Protein AF-A0A439T1F7-F1 (afdb_monomer_lite)

Sequence (29 aa):
MTDEPLLRVSALSKFYGSRVGCENVTFDL

Foldseek 3Di:
DDPAFPDWDFQDWDDDDPDTPDGGDTDGD

pLDDT: mean 94.67, std 7.45, range [60.62, 98.44]

Radius of gyration: 12.53 Å; chains: 1; bounding box: 25×11×37 Å

Secondary structure (DSSP, 8-state):
--SS-S-EEEEEEEEETTEEEEEEEEEE-

Structure (mmCIF, N/CA/C/O back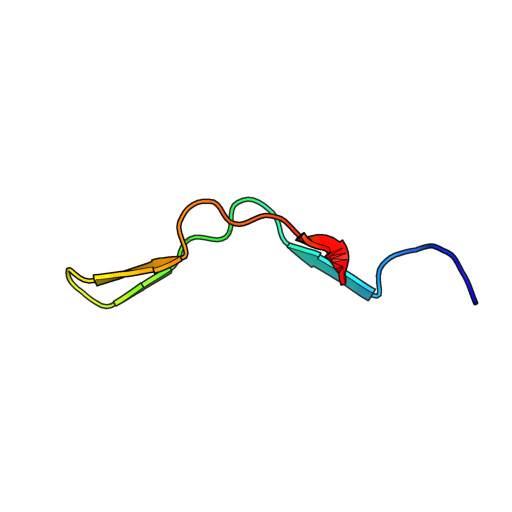bone):
data_AF-A0A439T1F7-F1
#
_entry.id   AF-A0A439T1F7-F1
#
loop_
_atom_site.group_PDB
_atom_site.id
_atom_site.type_symbol
_atom_site.label_atom_id
_atom_site.label_alt_id
_atom_site.label_comp_id
_atom_site.label_asym_id
_atom_site.label_entity_id
_atom_site.label_seq_id
_atom_site.pdbx_PDB_ins_code
_atom_site.Cartn_x
_atom_site.Cartn_y
_atom_site.Cartn_z
_atom_site.occupancy
_atom_site.B_iso_or_equiv
_atom_site.auth_seq_id
_atom_site.auth_comp_id
_atom_site.auth_asym_id
_atom_site.auth_atom_id
_atom_site.pdbx_PDB_model_num
ATOM 1 N N . MET A 1 1 ? -12.822 -2.677 27.521 1.00 60.62 1 MET A N 1
ATOM 2 C CA . MET A 1 1 ? -11.965 -2.505 26.331 1.00 60.62 1 MET A CA 1
ATOM 3 C C . MET A 1 1 ? -12.672 -1.492 25.454 1.00 60.62 1 MET A C 1
ATOM 5 O O . MET A 1 1 ? -13.881 -1.613 25.319 1.00 60.62 1 MET A O 1
ATOM 9 N N . THR A 1 2 ? -11.993 -0.440 25.007 1.00 81.88 2 THR A N 1
ATOM 10 C CA . THR A 1 2 ? -12.570 0.550 24.084 1.00 81.88 2 THR A CA 1
ATOM 11 C C . THR A 1 2 ? -12.672 -0.068 22.692 1.00 81.88 2 THR A C 1
ATOM 13 O O . THR A 1 2 ? -11.751 -0.771 22.294 1.00 81.88 2 THR A O 1
ATOM 16 N N . A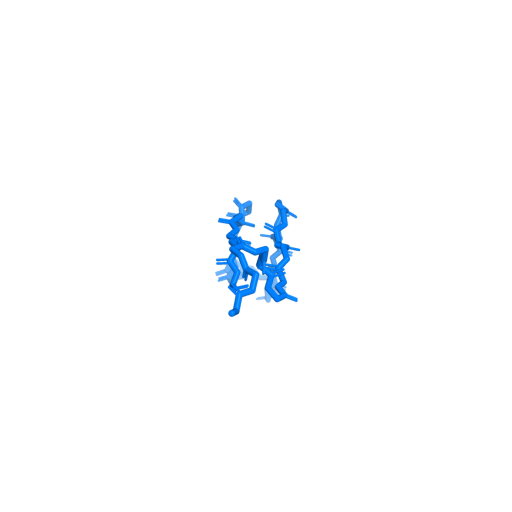SP A 1 3 ? -13.748 0.212 21.954 1.00 86.25 3 ASP A N 1
ATOM 17 C CA . ASP A 1 3 ? -13.972 -0.240 20.561 1.00 86.25 3 ASP A CA 1
ATOM 18 C C . ASP A 1 3 ? -13.072 0.478 19.534 1.00 86.25 3 ASP A C 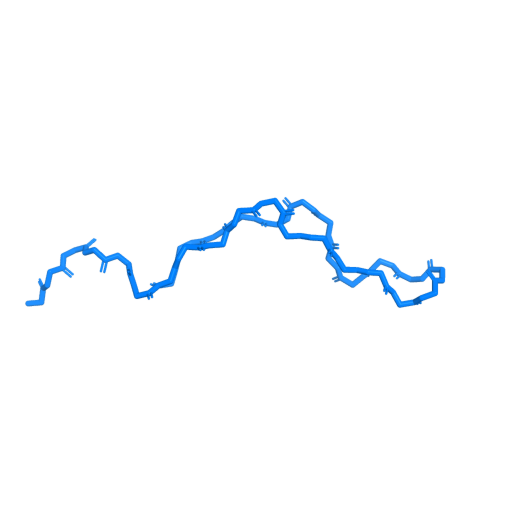1
ATOM 20 O O . ASP A 1 3 ? -13.333 0.497 18.333 1.00 86.25 3 ASP A O 1
ATOM 24 N N . GLU A 1 4 ? -12.017 1.131 20.012 1.00 91.12 4 GLU A N 1
ATOM 25 C CA . GLU A 1 4 ? -11.143 1.937 19.180 1.00 91.12 4 GLU A CA 1
ATOM 26 C C . GLU A 1 4 ? -9.950 1.089 18.722 1.00 91.12 4 GLU A C 1
ATOM 28 O O . GLU A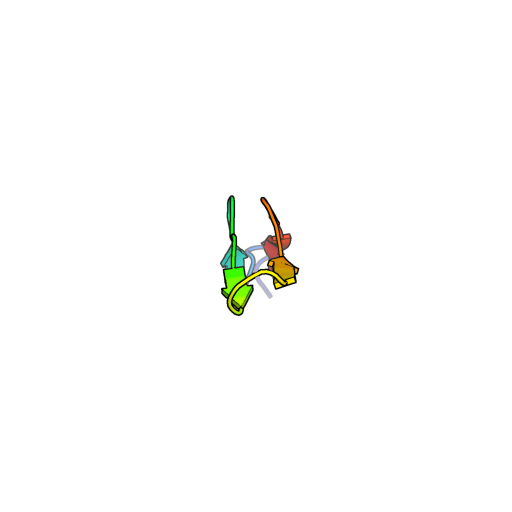 1 4 ? -9.313 0.448 19.566 1.00 91.12 4 GLU A O 1
ATOM 33 N N . PRO A 1 5 ? -9.656 1.054 17.409 1.00 92.56 5 PRO A N 1
ATOM 34 C CA . PRO A 1 5 ? -8.625 0.183 16.869 1.00 92.56 5 PRO A CA 1
ATOM 35 C C . PRO A 1 5 ? -7.241 0.583 17.380 1.00 92.56 5 PRO A C 1
ATOM 37 O O . PRO A 1 5 ? -6.913 1.763 17.519 1.00 92.56 5 PRO A O 1
ATOM 40 N N . LEU A 1 6 ? -6.417 -0.429 17.619 1.00 95.38 6 LEU A N 1
ATOM 41 C CA . LEU A 1 6 ? -5.020 -0.322 18.017 1.00 95.38 6 LEU A CA 1
ATOM 42 C C . LEU A 1 6 ? -4.161 0.285 16.902 1.00 95.38 6 LEU A C 1
ATOM 44 O O . LEU A 1 6 ? -3.160 0.945 17.188 1.00 95.38 6 LEU A O 1
ATOM 48 N N . LEU A 1 7 ? -4.533 0.067 15.636 1.00 95.69 7 LEU A N 1
ATOM 49 C CA . LEU A 1 7 ? -3.855 0.647 14.479 1.00 95.69 7 LEU A CA 1
ATOM 50 C C . LEU A 1 7 ? -4.837 0.880 13.332 1.00 95.69 7 LEU A C 1
ATOM 52 O O . LEU A 1 7 ? -5.589 -0.013 12.966 1.00 95.69 7 LEU A O 1
ATOM 56 N N . ARG A 1 8 ? -4.753 2.052 12.698 1.00 97.00 8 ARG A N 1
ATOM 57 C CA . ARG A 1 8 ? -5.414 2.327 11.417 1.00 97.00 8 ARG A CA 1
ATOM 58 C C . ARG A 1 8 ? -4.372 2.432 10.316 1.00 97.00 8 ARG A C 1
ATOM 60 O O . ARG A 1 8 ? -3.434 3.225 10.417 1.00 97.00 8 ARG A O 1
ATOM 67 N N . VAL A 1 9 ? -4.549 1.658 9.257 1.00 97.19 9 VAL A N 1
ATOM 68 C CA . VAL A 1 9 ? -3.737 1.712 8.043 1.00 97.19 9 VAL A CA 1
ATOM 69 C C . VAL A 1 9 ? -4.622 2.171 6.899 1.00 97.19 9 VAL A C 1
ATOM 71 O O . VAL A 1 9 ? -5.693 1.617 6.678 1.00 97.19 9 VAL A O 1
ATOM 74 N N . SER A 1 10 ? -4.165 3.171 6.150 1.00 97.94 10 SER A N 1
ATOM 75 C CA . SER A 1 10 ? -4.896 3.720 5.010 1.00 97.94 10 SER A CA 1
ATOM 76 C C . SER A 1 10 ? -3.987 3.830 3.795 1.00 97.94 10 SER A C 1
ATOM 78 O O . SER A 1 10 ? -2.848 4.288 3.916 1.00 97.94 10 SER A O 1
ATOM 80 N N . ALA A 1 11 ? -4.504 3.405 2.640 1.00 98.06 11 ALA A N 1
ATOM 81 C CA . ALA A 1 11 ? -3.858 3.516 1.332 1.00 98.06 11 ALA A CA 1
ATOM 82 C C . ALA A 1 11 ? -2.409 2.985 1.295 1.00 98.06 11 ALA A C 1
ATOM 84 O O . ALA A 1 11 ? -1.551 3.500 0.570 1.00 98.06 11 ALA A O 1
ATOM 85 N N . LEU A 1 12 ? -2.115 1.935 2.070 1.00 97.81 12 LEU A N 1
ATOM 86 C CA . LEU A 1 12 ? -0.777 1.366 2.132 1.00 97.81 12 LEU A CA 1
ATOM 87 C C . LEU A 1 12 ? -0.449 0.676 0.811 1.00 97.81 12 LEU A C 1
ATOM 89 O O . LEU A 1 12 ? -1.137 -0.252 0.386 1.00 97.81 12 LEU A O 1
ATOM 93 N N . SER A 1 13 ? 0.646 1.113 0.198 1.00 98.19 13 SER A N 1
ATOM 94 C CA . SER A 1 13 ? 1.187 0.503 -1.010 1.00 98.19 13 S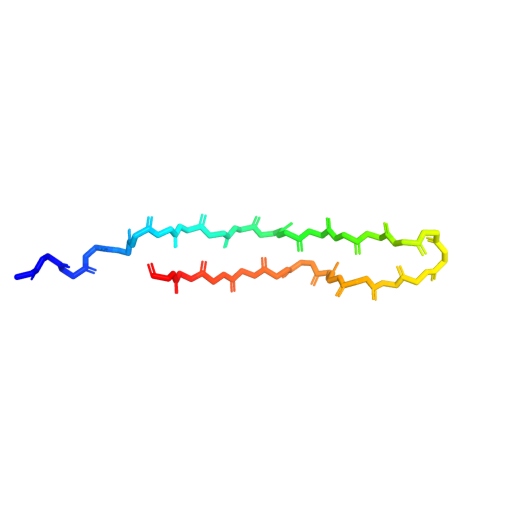ER A CA 1
ATOM 95 C C . SER A 1 13 ? 2.658 0.168 -0.808 1.00 98.19 13 SER A C 1
ATOM 97 O O . SER A 1 13 ? 3.437 0.983 -0.306 1.00 98.19 13 SER A O 1
ATOM 99 N N . LYS A 1 14 ? 3.050 -1.042 -1.202 1.00 98.06 14 LYS A N 1
ATOM 100 C CA . LYS A 1 14 ? 4.429 -1.512 -1.137 1.00 98.06 14 LYS A CA 1
ATOM 101 C C . LYS A 1 14 ? 4.793 -2.283 -2.393 1.00 98.06 14 LYS A C 1
ATOM 103 O O . LYS A 1 14 ? 4.143 -3.258 -2.760 1.00 98.06 14 LYS A O 1
ATOM 108 N N . PHE A 1 15 ? 5.912 -1.879 -2.984 1.00 98.44 15 PHE A N 1
ATOM 109 C CA . PHE A 1 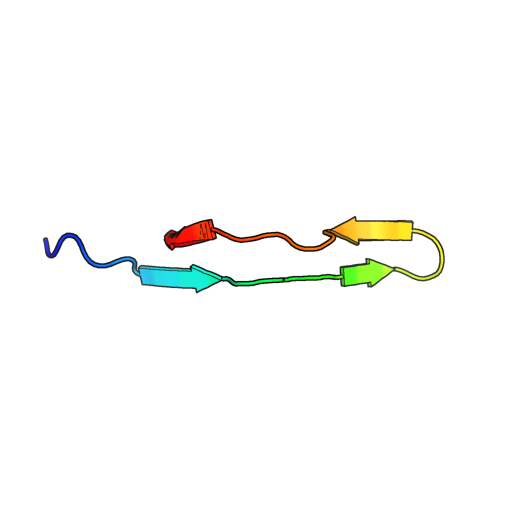15 ? 6.474 -2.478 -4.186 1.00 98.44 15 PHE A CA 1
ATOM 110 C C . PHE A 1 15 ? 7.871 -3.029 -3.887 1.00 98.44 15 PHE A C 1
ATOM 112 O O . PHE A 1 15 ? 8.673 -2.387 -3.200 1.00 98.44 15 PHE A O 1
ATOM 119 N N . TYR A 1 16 ? 8.154 -4.222 -4.402 1.00 97.56 16 TYR A N 1
ATOM 120 C CA . TYR A 1 16 ? 9.446 -4.899 -4.317 1.00 97.56 16 TYR A CA 1
ATOM 121 C C . TYR A 1 16 ? 10.002 -5.064 -5.734 1.00 97.56 16 TYR A C 1
ATOM 123 O O . TYR A 1 16 ? 9.850 -6.109 -6.372 1.00 97.56 16 TYR A O 1
ATOM 131 N N . GLY A 1 17 ? 10.601 -3.991 -6.258 1.00 96.25 17 GLY A N 1
ATOM 132 C CA . GLY A 1 17 ? 10.982 -3.912 -7.669 1.00 96.25 17 GLY A CA 1
ATOM 133 C C . GLY A 1 17 ? 9.740 -3.930 -8.561 1.00 96.25 17 GLY A C 1
ATOM 134 O O . GLY A 1 17 ? 8.847 -3.108 -8.383 1.00 96.25 17 GLY A O 1
ATOM 135 N N . SER A 1 18 ? 9.663 -4.888 -9.488 1.00 96.75 18 SER A N 1
ATOM 136 C CA . SER A 1 18 ? 8.494 -5.084 -10.359 1.00 96.75 18 SER A CA 1
ATOM 137 C C . SER A 1 18 ? 7.333 -5.838 -9.698 1.00 96.75 18 SER A C 1
ATOM 139 O O . SER A 1 18 ? 6.293 -6.021 -10.326 1.00 96.75 18 SER A O 1
ATOM 141 N N . ARG A 1 19 ? 7.491 -6.311 -8.454 1.00 97.62 19 ARG A N 1
ATOM 142 C CA . ARG A 1 19 ? 6.452 -7.065 -7.741 1.00 97.62 19 ARG A CA 1
ATOM 143 C C . ARG A 1 19 ? 5.619 -6.144 -6.858 1.00 97.62 19 ARG A C 1
ATOM 145 O O . ARG A 1 19 ? 6.169 -5.377 -6.068 1.00 97.62 19 ARG A O 1
ATOM 152 N N . VAL A 1 20 ? 4.300 -6.291 -6.932 1.00 97.75 20 VAL A N 1
ATOM 153 C CA . VAL A 1 20 ? 3.362 -5.658 -5.999 1.00 97.75 20 VAL A CA 1
ATOM 154 C C . VAL A 1 20 ? 3.318 -6.498 -4.721 1.00 97.75 20 VAL A C 1
ATOM 156 O O . VAL A 1 20 ? 2.970 -7.674 -4.766 1.00 97.75 20 VAL A O 1
ATOM 159 N N . GLY A 1 21 ? 3.730 -5.916 -3.592 1.00 97.88 21 GLY A N 1
ATOM 160 C CA . GLY A 1 21 ? 3.597 -6.527 -2.266 1.00 97.88 21 GLY A CA 1
ATOM 161 C C . GLY A 1 21 ? 2.221 -6.254 -1.667 1.00 97.88 21 GLY A C 1
ATOM 162 O O . GLY A 1 21 ? 1.542 -7.168 -1.213 1.00 97.88 21 GLY A O 1
ATOM 163 N N . CYS A 1 22 ? 1.796 -4.995 -1.727 1.00 97.56 22 CYS A N 1
ATOM 164 C CA . CYS A 1 22 ? 0.420 -4.581 -1.498 1.00 97.56 22 CYS A CA 1
ATOM 165 C C . CYS A 1 22 ? 0.140 -3.298 -2.284 1.00 97.56 22 CYS A C 1
ATOM 167 O O . CYS A 1 22 ? 1.050 -2.504 -2.529 1.00 97.56 22 CYS A O 1
ATOM 169 N N . GLU A 1 23 ? -1.109 -3.092 -2.677 1.00 98.12 23 GLU A N 1
ATOM 170 C CA . GLU A 1 23 ? -1.535 -1.883 -3.372 1.00 98.12 23 GLU A CA 1
ATOM 171 C C . GLU A 1 23 ? -2.844 -1.397 -2.763 1.00 98.12 23 GLU A C 1
ATOM 173 O O . GLU A 1 23 ? -3.812 -2.151 -2.677 1.00 98.12 23 GLU A O 1
ATOM 178 N N . ASN A 1 24 ? -2.837 -0.140 -2.316 1.00 98.12 24 ASN A N 1
ATOM 179 C CA . ASN A 1 24 ? -3.987 0.560 -1.754 1.00 98.12 24 ASN A CA 1
ATOM 180 C C . ASN A 1 24 ? -4.750 -0.224 -0.664 1.00 98.12 24 ASN A C 1
ATOM 182 O O . ASN A 1 24 ? -5.979 -0.293 -0.664 1.00 98.12 24 ASN A O 1
ATOM 186 N N . VAL A 1 25 ? -4.016 -0.833 0.269 1.00 97.69 25 VAL A N 1
ATOM 187 C CA . VAL A 1 25 ? -4.610 -1.611 1.361 1.00 97.69 25 VAL A CA 1
ATOM 188 C C . VAL A 1 25 ? -5.003 -0.695 2.520 1.00 97.69 25 VAL A C 1
ATOM 190 O O . VAL A 1 25 ? -4.201 0.121 2.978 1.00 97.69 25 VAL A O 1
ATOM 193 N N . THR A 1 26 ? -6.224 -0.884 3.021 1.00 98.25 26 THR A N 1
ATOM 194 C CA . THR A 1 26 ? -6.786 -0.166 4.171 1.00 98.25 26 THR A CA 1
ATOM 195 C C . THR A 1 26 ? -7.357 -1.172 5.160 1.00 98.25 26 THR A C 1
ATOM 197 O O . THR A 1 26 ? -8.106 -2.064 4.758 1.00 98.25 26 THR A O 1
ATOM 200 N N . PHE A 1 27 ? -6.998 -1.042 6.436 1.00 96.44 27 PHE A N 1
ATOM 201 C CA . PHE A 1 27 ? -7.531 -1.877 7.509 1.00 96.44 27 PHE A CA 1
ATOM 202 C C . PHE A 1 27 ? -7.366 -1.219 8.879 1.00 96.44 27 PHE A C 1
ATOM 204 O O . PHE A 1 27 ? -6.465 -0.404 9.083 1.00 96.44 27 PHE A O 1
ATOM 211 N N . ASP A 1 28 ? -8.197 -1.669 9.813 1.00 97.19 28 ASP A N 1
ATOM 212 C CA . ASP A 1 28 ? -8.115 -1.350 11.232 1.00 97.19 28 ASP A CA 1
ATOM 213 C C . ASP A 1 28 ? -7.783 -2.646 11.996 1.00 97.19 28 ASP A C 1
ATOM 215 O O . ASP A 1 28 ? -8.380 -3.691 11.722 1.00 97.19 28 ASP A O 1
ATOM 219 N N . LEU A 1 29 ? -6.795 -2.590 12.895 1.00 91.94 29 LEU A N 1
ATOM 220 C CA . LEU A 1 29 ? -6.393 -3.670 13.810 1.00 91.94 29 LEU A CA 1
ATOM 221 C C . LEU A 1 29 ? -6.861 -3.361 15.226 1.00 91.94 29 LEU A C 1
ATOM 223 O O . LEU A 1 29 ? -6.611 -2.215 15.659 1.00 91.94 29 LEU A O 1
#